Protein AF-A0A1A7XU78-F1 (afdb_monomer)

Structure (mmCIF, N/CA/C/O backbone):
data_AF-A0A1A7XU78-F1
#
_entry.id   AF-A0A1A7XU78-F1
#
loop_
_atom_site.group_PDB
_atom_site.id
_atom_site.type_symbol
_atom_site.label_atom_id
_atom_site.label_alt_id
_atom_site.label_comp_id
_atom_site.label_asym_id
_atom_site.label_entity_id
_atom_site.label_seq_id
_atom_site.pdbx_PDB_ins_code
_atom_site.Cartn_x
_atom_site.Cartn_y
_atom_site.Cartn_z
_atom_site.occupancy
_atom_site.B_iso_or_equiv
_atom_site.auth_seq_id
_atom_site.aut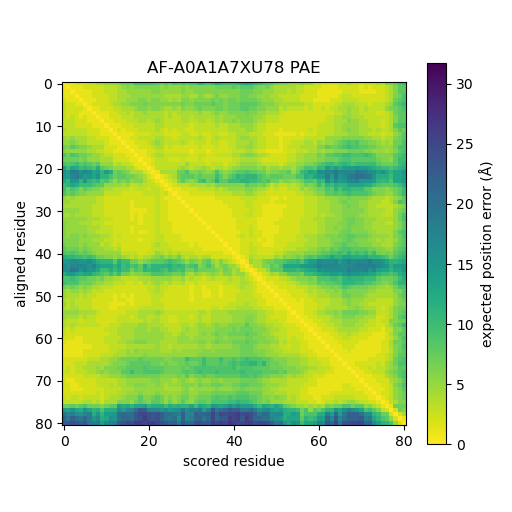h_comp_id
_atom_site.auth_asym_id
_atom_site.auth_atom_id
_atom_site.pdbx_PDB_model_num
ATOM 1 N N . TRP A 1 1 ? -6.663 -11.719 21.650 1.00 92.88 1 TRP A N 1
ATOM 2 C CA . TRP A 1 1 ? -6.386 -10.427 22.300 1.00 92.88 1 TRP A CA 1
ATOM 3 C C . TRP A 1 1 ? -7.198 -9.287 21.677 1.00 92.88 1 TRP A C 1
ATOM 5 O O . TRP A 1 1 ? -7.739 -8.493 22.429 1.00 92.88 1 TRP A O 1
ATOM 15 N N . ILE A 1 2 ? -7.368 -9.213 20.346 1.00 95.94 2 ILE A N 1
ATOM 16 C CA . ILE A 1 2 ? -8.216 -8.186 19.699 1.00 95.94 2 ILE A CA 1
ATOM 17 C C . ILE A 1 2 ? -9.706 -8.393 20.021 1.00 95.94 2 ILE A C 1
ATOM 19 O O . ILE A 1 2 ? -10.234 -9.487 19.824 1.00 95.94 2 ILE A O 1
ATOM 23 N N . ILE A 1 3 ? -10.369 -7.328 20.478 1.00 97.75 3 ILE A N 1
ATOM 24 C CA . ILE A 1 3 ? -11.813 -7.252 20.743 1.00 97.75 3 ILE A CA 1
ATOM 25 C C . ILE A 1 3 ? -12.538 -6.657 19.525 1.00 97.75 3 ILE A C 1
ATOM 27 O O . ILE A 1 3 ? -13.558 -7.191 19.088 1.00 97.75 3 ILE A O 1
ATOM 31 N N . SER A 1 4 ? -12.019 -5.559 18.962 1.00 97.62 4 SER A N 1
ATOM 32 C CA . SER A 1 4 ? -12.614 -4.874 17.806 1.00 97.62 4 SER A CA 1
ATOM 33 C C . SER A 1 4 ? -11.571 -4.080 16.999 1.00 97.62 4 SER A C 1
ATOM 35 O O . SER A 1 4 ? -10.652 -3.525 17.603 1.00 97.62 4 SER A O 1
ATOM 37 N N . PRO A 1 5 ? -11.714 -3.972 15.662 1.00 96.56 5 PRO A N 1
ATOM 38 C CA . PRO A 1 5 ? -12.700 -4.663 14.827 1.00 96.56 5 PRO A CA 1
ATOM 39 C C . PRO A 1 5 ? -12.330 -6.136 14.591 1.00 96.56 5 PRO A C 1
ATOM 41 O O . PRO A 1 5 ? -11.176 -6.532 14.727 1.00 96.56 5 PRO A O 1
ATOM 44 N N . ARG A 1 6 ? -13.314 -6.962 14.204 1.00 95.25 6 ARG A N 1
ATOM 45 C CA . ARG A 1 6 ? -13.077 -8.381 13.851 1.00 95.25 6 ARG A CA 1
ATOM 46 C C . ARG A 1 6 ? -12.336 -8.563 12.523 1.00 95.25 6 ARG A C 1
ATOM 48 O O . ARG A 1 6 ? -11.812 -9.637 12.254 1.00 95.25 6 ARG A O 1
ATOM 55 N N . GLY A 1 7 ? -12.312 -7.525 11.697 1.00 94.25 7 GLY A N 1
ATOM 56 C CA . GLY A 1 7 ? -11.615 -7.482 10.421 1.00 94.25 7 GLY A CA 1
ATOM 57 C C . GLY A 1 7 ? -11.558 -6.049 9.904 1.00 94.25 7 GLY A C 1
ATOM 58 O O . GLY A 1 7 ? -12.300 -5.184 10.371 1.00 94.25 7 GLY A O 1
ATOM 59 N N . TYR A 1 8 ? -10.667 -5.796 8.953 1.00 93.25 8 TYR A N 1
ATOM 60 C CA . TYR A 1 8 ? -10.540 -4.500 8.298 1.00 93.25 8 TYR A CA 1
ATOM 61 C C . TYR A 1 8 ? -10.029 -4.679 6.869 1.00 93.25 8 TYR A C 1
ATOM 63 O O . TYR A 1 8 ? -9.372 -5.671 6.549 1.00 93.25 8 TYR A O 1
ATOM 71 N N . ASN A 1 9 ? -10.315 -3.704 6.013 1.00 93.88 9 ASN A N 1
ATOM 72 C CA . ASN A 1 9 ? -9.802 -3.690 4.650 1.00 93.88 9 ASN A CA 1
ATOM 73 C C . ASN A 1 9 ? -8.415 -3.046 4.645 1.00 93.88 9 ASN A C 1
ATOM 75 O O . ASN A 1 9 ? -8.298 -1.823 4.631 1.00 93.88 9 ASN A O 1
ATOM 79 N N . ALA A 1 10 ? -7.369 -3.873 4.664 1.00 91.88 10 ALA A N 1
ATOM 80 C CA . ALA A 1 10 ? -5.986 -3.400 4.574 1.00 91.88 10 ALA A CA 1
ATOM 81 C C . ALA A 1 10 ? -5.639 -2.867 3.176 1.00 91.88 10 ALA A C 1
ATOM 83 O O . ALA A 1 10 ? -4.793 -1.986 3.040 1.00 91.88 10 ALA A O 1
ATOM 84 N N . TYR A 1 11 ? -6.320 -3.398 2.152 1.00 94.94 11 TYR A N 1
ATOM 85 C CA . TYR A 1 11 ? -5.974 -3.234 0.741 1.00 94.94 11 TYR A CA 1
ATOM 86 C C . TYR A 1 11 ? -4.523 -3.656 0.444 1.00 94.94 11 TYR A C 1
ATOM 88 O O . TYR A 1 11 ? -3.784 -4.111 1.314 1.00 94.94 11 TYR A O 1
ATOM 96 N N . GLN A 1 12 ? -4.127 -3.580 -0.825 1.00 94.50 12 GLN A N 1
ATOM 97 C CA . GLN A 1 12 ? -2.743 -3.804 -1.232 1.00 94.50 12 GLN A CA 1
ATOM 98 C C . GLN A 1 12 ? -2.448 -3.078 -2.542 1.00 94.50 12 GLN A C 1
ATOM 100 O O . GLN A 1 12 ? -3.318 -2.963 -3.409 1.00 94.50 12 GLN A O 1
ATOM 105 N N . CYS A 1 13 ? -1.201 -2.650 -2.710 1.00 94.25 13 CYS A N 1
ATOM 106 C CA . CYS A 1 13 ? -0.692 -2.180 -3.991 1.00 94.25 13 CYS A CA 1
ATOM 107 C C . CYS A 1 13 ? -0.173 -3.377 -4.791 1.00 94.25 13 CYS A C 1
ATOM 109 O O . CYS A 1 13 ? 0.629 -4.168 -4.297 1.00 94.25 13 CYS A O 1
ATOM 111 N N . LYS A 1 14 ? -0.651 -3.529 -6.027 1.00 94.44 14 LYS A N 1
ATOM 112 C CA . LYS A 1 14 ? -0.211 -4.584 -6.943 1.00 94.44 14 LYS A CA 1
ATOM 113 C C . LYS A 1 14 ? -0.219 -4.050 -8.367 1.00 94.44 14 LYS A C 1
ATOM 115 O O . LYS A 1 14 ? -1.178 -3.409 -8.782 1.00 94.44 14 LYS A O 1
ATOM 120 N N . GLY A 1 15 ? 0.831 -4.361 -9.116 1.00 92.38 15 GLY A N 1
ATOM 121 C CA . GLY A 1 15 ? 0.977 -3.954 -10.507 1.00 92.38 15 GLY A CA 1
ATOM 122 C C . GLY A 1 15 ? 2.428 -3.659 -10.857 1.00 92.38 15 GLY A C 1
ATOM 123 O O . GLY A 1 15 ? 3.301 -3.630 -9.990 1.00 92.38 15 GLY A O 1
ATOM 124 N N . SER A 1 16 ? 2.673 -3.460 -12.144 1.00 91.69 16 SER A N 1
ATOM 125 C CA . SER A 1 16 ? 3.970 -3.065 -12.688 1.00 91.69 16 SER A CA 1
ATOM 126 C C . SER A 1 16 ? 4.093 -1.542 -12.787 1.00 91.69 16 SER A C 1
ATOM 128 O O . SER A 1 16 ? 3.115 -0.860 -13.087 1.00 91.69 16 SER A O 1
ATOM 130 N N . CYS A 1 17 ? 5.313 -1.024 -12.622 1.00 93.44 17 CYS A N 1
ATOM 131 C CA . CYS A 1 17 ? 5.665 0.383 -12.848 1.00 93.44 17 CYS A CA 1
ATOM 132 C C . CYS A 1 17 ? 6.576 0.514 -14.088 1.00 93.44 17 CYS A C 1
ATOM 134 O O . CYS A 1 17 ? 7.792 0.672 -13.939 1.00 93.44 17 CYS A O 1
ATOM 136 N N . PRO A 1 18 ? 6.033 0.372 -15.315 1.00 89.50 18 PRO A N 1
ATOM 137 C CA . PRO A 1 18 ? 6.830 0.394 -16.536 1.00 89.50 18 PRO A CA 1
ATOM 138 C C . PRO A 1 18 ? 7.243 1.817 -16.929 1.00 89.50 18 PRO A C 1
ATOM 140 O O . PRO A 1 18 ? 6.573 2.795 -16.599 1.00 89.50 18 PRO A O 1
ATOM 143 N N . PHE A 1 19 ? 8.327 1.919 -17.695 1.00 92.31 19 PHE A N 1
ATOM 144 C CA . PHE A 1 19 ? 8.662 3.137 -18.426 1.00 92.31 19 PHE A CA 1
ATOM 145 C C . PHE A 1 19 ? 7.874 3.196 -19.754 1.00 92.31 19 PHE A C 1
ATOM 147 O O . PHE A 1 19 ? 7.769 2.161 -20.416 1.00 92.31 19 PHE A O 1
ATOM 154 N N . PRO A 1 20 ? 7.378 4.372 -20.190 1.00 91.31 20 PRO A N 1
ATOM 155 C CA . PRO A 1 20 ? 7.337 5.640 -19.462 1.00 91.31 20 PRO A CA 1
ATOM 156 C C . PRO A 1 20 ? 6.265 5.633 -18.365 1.00 91.31 20 PRO A C 1
ATOM 158 O O . PRO A 1 20 ? 5.132 5.206 -18.583 1.00 91.31 20 PRO A O 1
ATOM 161 N N . MET A 1 21 ? 6.614 6.136 -17.179 1.00 85.56 21 MET A N 1
ATOM 162 C CA . MET A 1 21 ? 5.660 6.206 -16.073 1.00 85.56 21 MET A CA 1
ATOM 163 C C . MET A 1 21 ? 4.681 7.360 -16.283 1.00 85.56 21 MET A C 1
ATOM 165 O O . MET A 1 21 ? 5.077 8.519 -16.393 1.00 85.56 21 MET A O 1
ATOM 169 N N . GLY A 1 22 ? 3.389 7.037 -16.322 1.00 80.38 22 GLY A N 1
ATOM 170 C CA . GLY A 1 22 ? 2.326 8.033 -16.422 1.00 80.38 22 GLY A CA 1
ATOM 171 C C . GLY A 1 22 ? 2.187 8.877 -15.151 1.00 80.38 22 GLY A C 1
ATOM 172 O O . GLY A 1 22 ? 2.463 8.413 -14.044 1.00 80.38 22 GLY A O 1
ATOM 173 N N . VAL A 1 23 ? 1.671 10.102 -15.301 1.00 75.31 23 VAL A N 1
ATOM 174 C CA . VAL A 1 23 ? 1.455 11.070 -14.201 1.00 75.31 23 VAL A CA 1
ATOM 175 C C . VAL A 1 23 ? 0.600 10.485 -13.062 1.00 75.31 23 VAL A C 1
ATOM 177 O O . VAL A 1 23 ? 0.800 10.817 -11.895 1.00 75.31 23 VAL A O 1
ATOM 180 N N . GLY A 1 24 ? -0.307 9.553 -13.375 1.00 80.56 24 GLY A N 1
ATOM 181 C CA . GLY A 1 24 ? -1.152 8.873 -12.387 1.00 80.56 24 GLY A CA 1
ATOM 182 C C . GLY A 1 24 ? -0.406 7.964 -11.399 1.00 80.56 24 GLY A C 1
ATOM 183 O O . GLY A 1 24 ? -0.939 7.697 -10.328 1.00 80.56 24 GLY A O 1
ATOM 184 N N . LEU A 1 25 ? 0.822 7.524 -11.710 1.00 84.56 25 LEU A N 1
ATOM 185 C CA . LEU A 1 25 ? 1.623 6.655 -10.833 1.00 84.56 25 LEU A CA 1
ATOM 186 C C . LEU A 1 25 ? 2.365 7.417 -9.725 1.00 84.56 25 LEU A C 1
ATOM 188 O O . LEU A 1 25 ? 2.959 6.777 -8.863 1.00 84.56 25 LEU A O 1
ATOM 192 N N . ARG A 1 26 ? 2.348 8.762 -9.746 1.00 89.38 26 ARG A N 1
ATOM 193 C CA . ARG A 1 26 ? 2.991 9.628 -8.733 1.00 89.38 26 ARG A CA 1
ATOM 194 C C . ARG A 1 26 ? 4.433 9.221 -8.411 1.00 89.38 26 ARG A C 1
ATOM 196 O O . ARG A 1 26 ? 4.854 9.192 -7.257 1.00 89.38 26 ARG A O 1
ATOM 203 N N . ALA A 1 27 ? 5.190 8.883 -9.447 1.00 92.31 27 ALA A N 1
ATOM 204 C CA . ALA A 1 27 ? 6.549 8.406 -9.281 1.00 92.31 27 ALA A CA 1
ATOM 205 C C . ALA A 1 27 ? 7.473 9.494 -8.714 1.00 92.31 27 ALA A C 1
ATOM 207 O O . ALA A 1 27 ? 7.423 10.654 -9.123 1.00 92.31 27 ALA A O 1
ATOM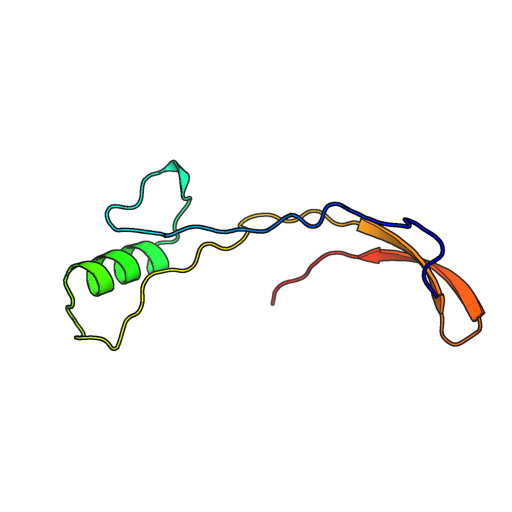 208 N N . THR A 1 28 ? 8.361 9.100 -7.802 1.00 93.75 28 THR A N 1
ATOM 209 C CA . THR A 1 28 ? 9.460 9.962 -7.356 1.00 93.75 28 THR A CA 1
ATOM 210 C C . THR A 1 28 ? 10.512 10.101 -8.454 1.00 93.75 28 THR A C 1
ATOM 212 O O . THR A 1 28 ? 10.631 9.240 -9.328 1.00 93.75 28 THR A O 1
ATOM 215 N N . ASN A 1 29 ? 11.358 11.131 -8.370 1.00 94.88 29 ASN A N 1
ATOM 216 C CA . ASN A 1 29 ? 12.484 11.296 -9.298 1.00 94.88 29 ASN A CA 1
ATOM 217 C C . ASN A 1 29 ? 13.369 10.039 -9.366 1.00 94.88 29 ASN A C 1
ATOM 219 O O . ASN A 1 29 ? 13.744 9.604 -10.453 1.00 94.88 29 ASN A O 1
ATOM 223 N N . HIS A 1 30 ? 13.644 9.412 -8.215 1.00 95.06 30 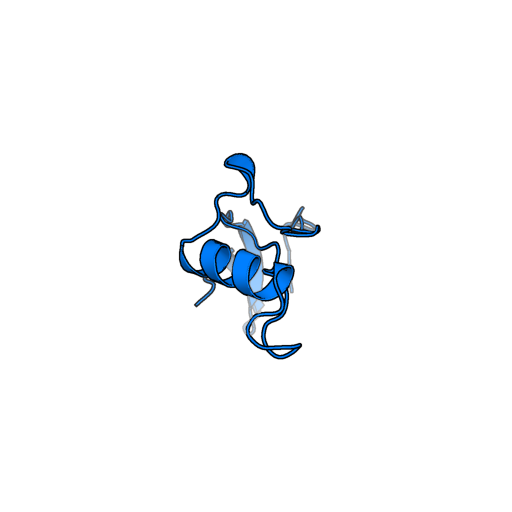HIS A N 1
ATOM 224 C CA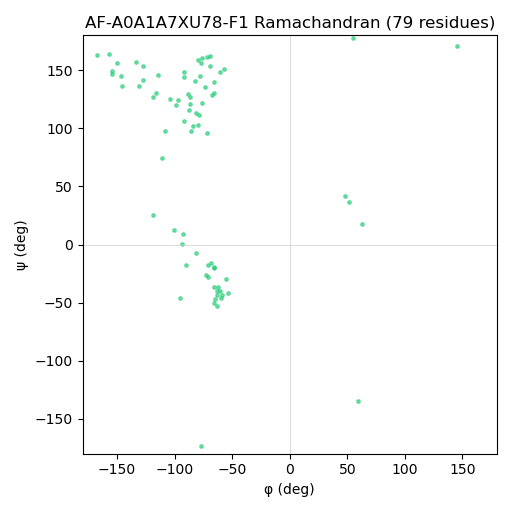 . HIS A 1 30 ? 14.423 8.175 -8.152 1.00 95.06 30 HIS A CA 1
ATOM 225 C C . HIS A 1 30 ? 13.729 7.017 -8.883 1.00 95.06 30 HIS A C 1
ATOM 227 O O . HIS A 1 30 ? 14.373 6.302 -9.647 1.00 95.06 30 HIS A O 1
ATOM 233 N N . ALA A 1 31 ? 12.412 6.848 -8.710 1.00 95.31 31 ALA A N 1
ATOM 234 C CA . ALA A 1 31 ? 11.658 5.843 -9.456 1.00 95.31 31 ALA A CA 1
ATOM 235 C C . ALA A 1 31 ? 11.689 6.121 -10.969 1.00 95.31 31 ALA A C 1
ATOM 237 O O . ALA A 1 31 ? 11.798 5.180 -11.754 1.00 95.31 31 ALA A O 1
ATOM 238 N N . THR A 1 32 ? 11.655 7.393 -11.385 1.00 94.38 32 THR A N 1
ATOM 239 C CA . THR A 1 32 ? 11.740 7.794 -12.800 1.00 94.38 32 THR A CA 1
ATOM 240 C C . THR A 1 32 ? 13.064 7.395 -13.419 1.00 94.38 32 THR A C 1
ATOM 242 O O . THR A 1 32 ? 13.068 6.656 -14.405 1.00 94.38 32 THR A O 1
ATOM 245 N N . VAL A 1 33 ? 14.178 7.774 -12.794 1.00 94.19 33 VAL A N 1
ATOM 246 C CA . VAL A 1 33 ? 15.516 7.375 -13.249 1.00 94.19 33 VAL A CA 1
ATOM 247 C C . VAL A 1 33 ? 15.656 5.851 -13.258 1.00 94.19 33 VAL A C 1
ATOM 249 O O . VAL A 1 33 ? 16.072 5.279 -14.264 1.00 94.19 33 VAL A O 1
ATOM 252 N N . ARG A 1 34 ? 15.218 5.170 -12.190 1.00 94.62 34 ARG A N 1
ATOM 253 C CA . ARG A 1 34 ? 15.267 3.704 -12.098 1.00 94.62 34 ARG A CA 1
ATOM 254 C C . ARG A 1 34 ? 14.458 3.019 -13.202 1.00 94.62 34 ARG A C 1
ATOM 256 O O . ARG A 1 34 ? 14.926 2.033 -13.763 1.00 94.62 34 ARG A O 1
ATOM 263 N N . SER A 1 35 ? 13.278 3.543 -13.546 1.00 94.50 35 SER A N 1
ATOM 264 C CA . SER A 1 35 ? 12.439 2.998 -14.623 1.00 94.50 35 SER A CA 1
ATOM 265 C C . SER A 1 35 ? 13.123 3.086 -15.991 1.00 94.50 35 SER A C 1
ATOM 267 O O . SER A 1 35 ? 13.074 2.121 -16.751 1.00 94.50 35 SER A O 1
ATOM 269 N N . ILE A 1 36 ? 13.818 4.197 -16.269 1.00 94.38 36 ILE A N 1
ATOM 270 C CA . ILE A 1 36 ? 14.590 4.403 -17.502 1.00 94.38 36 ILE A CA 1
ATOM 271 C C . ILE A 1 36 ? 15.764 3.424 -17.549 1.00 94.38 36 ILE A C 1
ATOM 273 O O . ILE A 1 36 ? 15.936 2.717 -18.539 1.00 94.38 36 ILE A O 1
ATOM 277 N N . MET A 1 37 ? 16.546 3.351 -16.467 1.00 94.62 37 MET A N 1
ATOM 278 C CA . MET A 1 37 ? 17.709 2.462 -16.379 1.00 94.62 37 MET A CA 1
ATOM 279 C C . MET A 1 37 ? 17.327 0.993 -16.570 1.00 94.62 37 MET A C 1
ATOM 281 O O . MET A 1 37 ? 18.003 0.289 -17.318 1.00 94.62 37 MET A O 1
ATOM 285 N N . HIS A 1 38 ? 16.234 0.553 -15.938 1.00 93.56 38 HIS A N 1
ATOM 286 C CA . HIS A 1 38 ? 15.703 -0.799 -16.097 1.00 93.56 38 HIS A CA 1
ATOM 287 C C . HIS A 1 38 ? 15.207 -1.052 -17.530 1.00 93.56 38 HIS A C 1
ATOM 289 O O . HIS A 1 38 ? 15.551 -2.067 -18.129 1.00 93.56 38 HIS A O 1
ATOM 295 N N . ALA A 1 39 ? 14.431 -0.130 -18.114 1.00 93.62 39 ALA A N 1
ATOM 296 C CA . ALA A 1 39 ? 13.865 -0.306 -19.454 1.00 93.62 39 ALA A CA 1
ATOM 297 C C . ALA A 1 39 ? 14.927 -0.341 -20.563 1.00 93.62 39 ALA A C 1
ATOM 299 O O . ALA A 1 39 ? 14.794 -1.102 -21.518 1.00 93.62 39 ALA A O 1
ATOM 300 N N . LEU A 1 40 ? 15.989 0.456 -20.424 1.00 93.69 40 LEU A N 1
ATOM 301 C CA . LEU A 1 40 ? 17.091 0.537 -21.385 1.00 93.69 40 LEU A CA 1
ATOM 302 C C . LEU A 1 40 ? 18.267 -0.395 -21.044 1.00 93.69 40 LEU A C 1
ATOM 304 O O . LEU A 1 40 ? 19.260 -0.399 -21.766 1.00 93.69 40 LEU A O 1
ATOM 308 N N . ARG A 1 41 ? 18.175 -1.170 -19.951 1.00 91.06 41 ARG A N 1
ATOM 309 C CA . ARG A 1 41 ? 19.224 -2.087 -19.462 1.00 91.06 41 ARG A CA 1
ATOM 310 C C . ARG A 1 41 ? 20.607 -1.431 -19.324 1.00 91.06 41 ARG A C 1
ATOM 312 O O . ARG A 1 41 ? 21.632 -2.067 -19.558 1.00 91.06 41 ARG A O 1
ATOM 319 N N . LEU A 1 42 ? 20.651 -0.160 -18.912 1.00 89.94 42 LEU A N 1
ATOM 320 C CA . LEU A 1 42 ? 21.893 0.636 -18.857 1.00 89.94 42 LEU A CA 1
ATOM 321 C C . LEU A 1 42 ? 22.914 0.114 -17.832 1.00 89.94 42 LEU A C 1
ATOM 323 O O . LEU A 1 42 ? 24.094 0.439 -17.916 1.00 89.94 42 LEU A O 1
ATOM 327 N N . SER A 1 43 ? 22.468 -0.694 -16.870 1.00 86.12 43 SER A N 1
ATOM 328 C CA . SER A 1 43 ? 23.315 -1.344 -15.859 1.00 86.12 43 SER A CA 1
ATOM 329 C C . SER A 1 43 ? 23.239 -2.873 -15.946 1.00 86.12 43 SER A C 1
ATOM 331 O O . SER A 1 43 ? 23.419 -3.565 -14.943 1.00 86.12 43 SER A O 1
ATOM 333 N N . GLY A 1 44 ? 22.908 -3.406 -17.129 1.00 84.25 44 GLY A N 1
ATOM 334 C CA . GLY A 1 44 ? 22.539 -4.812 -17.288 1.00 84.25 44 GLY A CA 1
ATOM 335 C C . GLY A 1 44 ? 21.323 -5.157 -16.424 1.00 84.25 44 GLY A C 1
ATOM 336 O O . GLY A 1 44 ? 20.377 -4.373 -16.347 1.00 84.25 44 GLY A O 1
ATOM 337 N N . ASP A 1 45 ? 21.385 -6.291 -15.723 1.00 80.38 45 ASP A N 1
ATOM 338 C CA . ASP A 1 45 ? 20.296 -6.796 -14.870 1.00 80.38 45 ASP A CA 1
ATOM 339 C C . ASP A 1 45 ? 20.406 -6.358 -13.394 1.00 80.38 45 ASP A C 1
ATOM 341 O O . ASP A 1 45 ? 19.655 -6.826 -12.540 1.00 80.38 45 ASP A O 1
ATOM 345 N N . GLN A 1 46 ? 21.327 -5.446 -13.059 1.00 87.25 46 GLN A N 1
ATOM 346 C CA . GLN A 1 46 ? 21.530 -5.010 -11.669 1.00 87.25 46 GLN A CA 1
ATOM 347 C C . GLN A 1 46 ? 20.408 -4.102 -11.147 1.00 87.25 46 GLN A C 1
ATOM 349 O O . GLN A 1 46 ? 20.155 -4.037 -9.943 1.00 87.25 46 GLN A O 1
ATOM 354 N N . VAL A 1 47 ? 19.727 -3.381 -12.042 1.00 90.31 47 VAL A N 1
ATOM 355 C CA . VAL A 1 47 ? 18.688 -2.413 -11.677 1.00 90.31 47 VAL A CA 1
ATOM 356 C C . VAL A 1 47 ? 17.326 -2.968 -12.053 1.00 90.31 47 VAL A C 1
ATOM 358 O O . VAL A 1 47 ? 16.900 -2.848 -13.194 1.00 90.31 47 VAL A O 1
ATOM 361 N N . GLY A 1 48 ? 16.624 -3.549 -11.077 1.00 91.94 48 GLY A N 1
ATOM 362 C CA . GLY A 1 48 ? 15.244 -4.014 -11.254 1.00 91.94 48 GLY A CA 1
ATOM 363 C C . GLY A 1 48 ? 14.226 -2.876 -11.425 1.00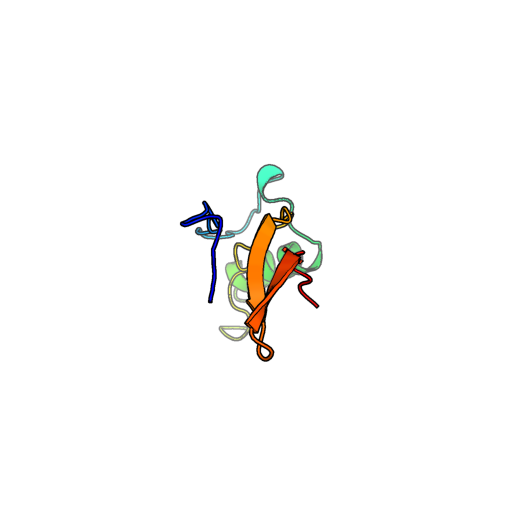 91.94 48 GLY A C 1
ATOM 364 O O . GLY A 1 48 ? 14.493 -1.728 -11.046 1.00 91.94 48 GLY A O 1
ATOM 365 N N . ALA A 1 49 ? 13.041 -3.216 -11.942 1.00 92.44 49 ALA A N 1
ATOM 366 C CA . ALA A 1 49 ? 11.919 -2.292 -12.095 1.00 92.44 49 ALA A CA 1
ATOM 367 C C . ALA A 1 49 ? 11.508 -1.644 -10.754 1.00 92.44 49 ALA A C 1
ATOM 369 O O . ALA A 1 49 ? 11.662 -2.263 -9.697 1.00 92.44 49 ALA A O 1
ATOM 370 N N . PRO A 1 50 ? 10.957 -0.417 -10.766 1.00 94.56 50 PRO A N 1
ATOM 371 C CA . PRO A 1 50 ? 10.341 0.165 -9.577 1.00 94.56 50 PRO A CA 1
ATOM 372 C C . PRO A 1 50 ? 9.163 -0.681 -9.063 1.00 94.56 50 PRO A C 1
ATOM 374 O O . PRO A 1 50 ? 8.440 -1.299 -9.848 1.00 94.56 50 PRO A O 1
ATOM 377 N N . CYS A 1 51 ? 8.946 -0.668 -7.747 1.00 94.38 51 CYS A N 1
ATOM 378 C CA . CYS A 1 51 ? 7.841 -1.376 -7.099 1.00 94.38 51 CYS A CA 1
ATOM 379 C C . CYS A 1 51 ? 6.600 -0.484 -6.956 1.00 94.38 51 CYS A C 1
ATOM 381 O O . CYS A 1 51 ? 6.714 0.703 -6.649 1.00 94.38 51 CYS A O 1
ATOM 383 N N . CYS A 1 52 ? 5.414 -1.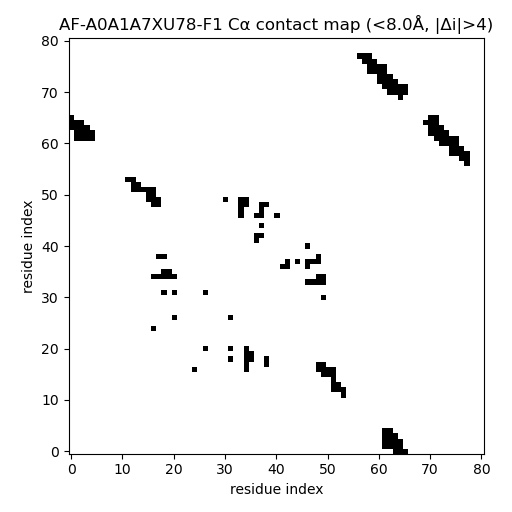080 -7.096 1.00 94.19 52 CYS A N 1
ATOM 384 C CA . CYS A 1 52 ? 4.147 -0.433 -6.766 1.00 94.19 52 CYS A CA 1
ATOM 385 C C . CYS A 1 52 ? 3.938 -0.473 -5.245 1.00 94.19 52 CYS A C 1
ATOM 387 O O . CYS A 1 52 ? 3.744 -1.545 -4.674 1.00 94.19 52 CYS A O 1
ATOM 389 N N . VAL A 1 53 ? 4.001 0.689 -4.596 1.00 94.12 53 VAL A N 1
ATOM 390 C CA . VAL A 1 53 ? 3.917 0.842 -3.135 1.00 94.12 53 VAL A CA 1
ATOM 391 C C . VAL A 1 53 ? 2.840 1.865 -2.764 1.00 94.12 53 VAL A C 1
ATOM 393 O O . VAL A 1 53 ? 2.544 2.741 -3.581 1.00 94.12 53 VAL A O 1
ATOM 396 N N . PRO A 1 54 ? 2.237 1.777 -1.565 1.00 92.75 54 PRO A N 1
ATOM 397 C CA . PRO A 1 54 ? 1.269 2.773 -1.120 1.00 92.75 54 PRO A CA 1
ATOM 398 C C . PRO A 1 54 ? 1.944 4.136 -0.930 1.00 92.75 54 PRO A C 1
ATOM 400 O O . PRO A 1 54 ? 2.964 4.234 -0.253 1.00 92.75 54 PRO A O 1
ATOM 403 N N . ASP A 1 55 ? 1.361 5.193 -1.502 1.00 89.19 55 ASP A N 1
ATOM 404 C CA . ASP A 1 55 ? 1.821 6.579 -1.321 1.00 89.19 55 ASP A CA 1
ATOM 405 C C . ASP A 1 55 ? 1.141 7.275 -0.128 1.00 89.19 55 ASP A C 1
ATOM 407 O O . ASP A 1 55 ? 1.618 8.299 0.363 1.00 89.19 55 ASP A O 1
ATOM 411 N N . ARG A 1 56 ? 0.013 6.726 0.338 1.00 89.06 56 ARG A N 1
ATOM 412 C CA . ARG A 1 56 ? -0.768 7.196 1.485 1.00 89.06 56 ARG A CA 1
ATOM 413 C C . ARG A 1 56 ? -1.406 6.021 2.205 1.00 89.06 56 ARG A C 1
ATOM 415 O O . ARG A 1 56 ? -1.857 5.064 1.580 1.00 89.06 56 ARG A O 1
ATOM 422 N N . LEU A 1 57 ? -1.494 6.135 3.524 1.00 90.88 57 LEU A N 1
ATOM 423 C CA . LEU A 1 57 ? -2.107 5.140 4.396 1.00 90.88 57 LEU A CA 1
ATOM 424 C C . LEU A 1 57 ? -3.044 5.825 5.385 1.00 90.88 57 LEU A C 1
ATOM 426 O O . LEU A 1 57 ? -2.912 7.017 5.669 1.00 90.88 57 LEU A O 1
ATOM 430 N N . GLN A 1 58 ? -4.001 5.059 5.895 1.00 91.12 58 GLN A N 1
ATOM 431 C CA . GLN A 1 58 ? -4.939 5.499 6.919 1.00 91.12 58 GLN A CA 1
ATOM 432 C C . GLN A 1 58 ? -4.690 4.707 8.198 1.00 91.12 58 GLN A C 1
ATOM 434 O O . GLN A 1 58 ? -4.309 3.539 8.157 1.00 91.12 58 GLN A O 1
ATOM 439 N N . SER A 1 59 ? -4.890 5.368 9.334 1.00 92.81 59 SER A N 1
ATOM 440 C CA . SER A 1 59 ? -4.807 4.709 10.637 1.00 92.81 59 SER A CA 1
ATOM 441 C C . SER A 1 59 ? -6.089 3.942 10.946 1.00 92.81 59 SER A C 1
ATOM 443 O O . SER A 1 59 ? -7.155 4.240 10.405 1.00 92.81 59 SER A O 1
ATOM 445 N N . ILE A 1 60 ? -5.979 2.970 11.847 1.00 94.19 60 ILE A N 1
ATOM 446 C CA . ILE A 1 60 ? -7.106 2.190 12.355 1.00 94.19 60 ILE A CA 1
ATOM 447 C C . ILE A 1 60 ? -7.119 2.204 13.882 1.00 94.19 60 ILE A C 1
ATOM 449 O O . ILE A 1 60 ? -6.069 2.124 14.519 1.00 94.19 60 ILE A O 1
ATOM 453 N N . SER A 1 61 ? -8.306 2.283 14.477 1.00 95.31 61 SER A N 1
ATOM 454 C CA . SER A 1 61 ? -8.486 2.132 15.923 1.00 95.31 61 SER A CA 1
ATOM 455 C C . SER A 1 61 ? -8.688 0.664 16.284 1.00 95.31 61 SER A C 1
ATOM 457 O O . SER A 1 61 ? -9.541 -0.009 15.706 1.00 95.31 61 SER A O 1
ATOM 459 N N . LEU A 1 62 ? -7.916 0.183 17.254 1.00 96.12 62 LEU A N 1
ATOM 460 C CA . LEU A 1 62 ? -7.928 -1.192 17.734 1.00 96.12 62 LEU A CA 1
ATOM 461 C C . LEU A 1 62 ? -8.308 -1.215 19.217 1.00 96.12 62 LEU A C 1
ATOM 463 O O . LEU A 1 62 ? -7.676 -0.537 20.026 1.00 96.12 62 LEU A O 1
ATOM 467 N N . LEU A 1 63 ? -9.315 -2.008 19.570 1.00 97.88 63 LEU A N 1
ATOM 468 C CA . LEU A 1 63 ? -9.692 -2.316 20.947 1.00 97.88 63 LEU A CA 1
ATOM 469 C C . LEU A 1 63 ? -9.215 -3.728 21.273 1.00 97.88 63 LEU A C 1
ATOM 471 O O . LEU A 1 63 ? -9.554 -4.667 20.546 1.00 97.88 63 LEU A O 1
ATOM 475 N N . TYR A 1 64 ? -8.435 -3.897 22.336 1.00 97.19 64 TYR A N 1
ATOM 476 C CA . TYR A 1 64 ? -7.802 -5.177 22.636 1.00 97.19 64 TYR A CA 1
ATOM 477 C C . TYR A 1 64 ? -7.428 -5.356 24.109 1.00 97.19 64 TYR A C 1
ATOM 479 O O . TYR A 1 64 ? -7.372 -4.382 24.849 1.00 97.19 64 TYR A O 1
ATOM 487 N N . PHE A 1 65 ? -7.152 -6.599 24.507 1.00 98.25 65 PHE A N 1
ATOM 488 C CA . PHE A 1 65 ? -6.537 -6.941 25.793 1.00 98.25 65 PHE A CA 1
ATOM 489 C C . PHE A 1 65 ? -5.013 -6.892 25.701 1.00 98.25 65 PHE A C 1
ATOM 491 O O . PHE A 1 65 ? -4.444 -7.593 24.856 1.00 98.25 65 PHE A O 1
ATOM 498 N N . ASP A 1 66 ? -4.364 -6.061 26.513 1.00 96.25 66 ASP A N 1
ATOM 499 C CA . ASP A 1 66 ? -2.903 -6.037 26.612 1.00 96.25 66 ASP A CA 1
ATOM 500 C C . ASP A 1 66 ? -2.358 -7.218 27.442 1.00 96.25 66 ASP A C 1
ATOM 502 O O . ASP A 1 66 ? -3.089 -8.145 27.794 1.00 96.25 66 ASP A O 1
ATOM 506 N N . ASN A 1 67 ? -1.050 -7.221 27.711 1.00 97.00 67 ASN A N 1
ATOM 507 C CA . ASN A 1 67 ? -0.393 -8.312 28.441 1.00 97.00 67 ASN A CA 1
ATOM 508 C C . ASN A 1 67 ? -0.810 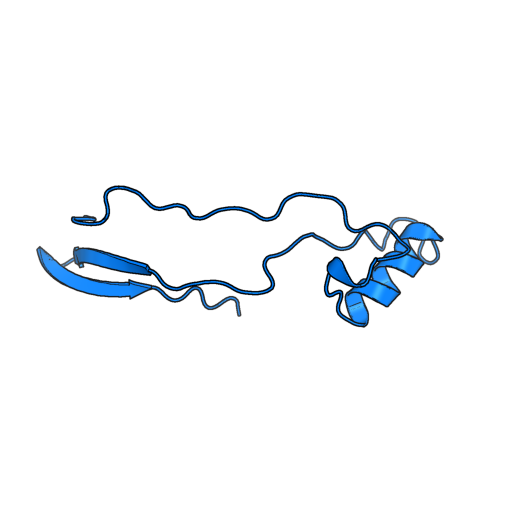-8.400 29.920 1.00 97.00 67 ASN A C 1
ATOM 510 O O . ASN A 1 67 ? -0.555 -9.420 30.551 1.00 97.00 67 ASN A O 1
ATOM 514 N N . GLU A 1 68 ? -1.419 -7.347 30.462 1.00 98.00 68 GLU A N 1
ATOM 515 C CA . GLU A 1 68 ? -1.907 -7.257 31.842 1.00 98.00 68 GLU A CA 1
ATOM 516 C C . GLU A 1 68 ? -3.429 -7.490 31.914 1.00 98.00 68 GLU A C 1
ATOM 518 O O . GLU A 1 68 ? -4.051 -7.231 32.938 1.00 98.00 68 GLU A O 1
ATOM 523 N N . GLU A 1 69 ? -4.032 -7.984 30.824 1.00 96.38 69 GLU A N 1
ATOM 524 C CA . GLU A 1 69 ? -5.477 -8.194 30.661 1.00 96.38 69 GLU A CA 1
ATOM 525 C C . GLU A 1 69 ? -6.319 -6.904 30.732 1.00 96.38 69 GLU A C 1
ATOM 527 O O . GLU A 1 69 ? -7.548 -6.957 30.847 1.00 96.38 69 GLU A O 1
ATOM 532 N N . ASN A 1 70 ? -5.701 -5.729 30.573 1.00 97.69 70 ASN A N 1
ATOM 533 C CA . ASN A 1 70 ? -6.426 -4.464 30.511 1.00 97.69 70 ASN A CA 1
ATOM 534 C C . ASN A 1 70 ? -7.059 -4.257 29.131 1.00 97.69 70 ASN A C 1
ATOM 536 O O . ASN A 1 70 ? -6.470 -4.579 28.096 1.00 97.69 70 ASN A O 1
ATOM 540 N N . VAL A 1 71 ? -8.245 -3.641 29.098 1.00 98.00 71 VAL A N 1
ATOM 541 C CA . VAL A 1 71 ? -8.899 -3.228 27.847 1.00 98.00 71 VAL A CA 1
ATOM 542 C C . VAL A 1 71 ? -8.306 -1.901 27.369 1.00 98.00 71 VAL A C 1
ATOM 544 O O . VAL A 1 71 ? -8.516 -0.858 27.985 1.00 98.00 71 VAL A O 1
ATOM 547 N N . VAL A 1 72 ? -7.605 -1.930 26.235 1.00 97.94 72 VAL A N 1
ATOM 548 C CA . VAL A 1 72 ? -6.902 -0.781 25.650 1.00 97.94 72 VAL A CA 1
ATOM 549 C C . VAL A 1 72 ? -7.509 -0.407 24.301 1.00 97.94 72 VAL A C 1
ATOM 551 O O . VAL A 1 72 ? -7.662 -1.254 23.419 1.00 97.94 72 VAL A O 1
ATOM 554 N N . LEU A 1 73 ? -7.805 0.883 24.115 1.00 97.25 73 LEU A N 1
ATOM 555 C CA . LEU A 1 73 ? -8.101 1.473 22.808 1.00 97.25 73 LEU A CA 1
ATOM 556 C C . LEU A 1 73 ? -6.847 2.173 22.273 1.00 97.25 73 LEU A C 1
ATOM 558 O O . LEU A 1 73 ? -6.351 3.115 22.888 1.00 97.25 73 LEU A O 1
ATOM 562 N N . LYS A 1 74 ? -6.344 1.741 21.113 1.00 95.25 74 LYS A N 1
ATOM 563 C CA . LYS A 1 74 ? -5.136 2.296 20.489 1.00 95.25 74 LYS A CA 1
ATOM 564 C C . LYS A 1 74 ? -5.361 2.633 19.025 1.00 95.25 74 LYS A C 1
ATOM 566 O O . LYS A 1 74 ? -5.888 1.822 18.270 1.00 95.25 74 LYS A O 1
ATOM 571 N N . GLN A 1 75 ? -4.878 3.796 18.603 1.00 94.00 75 GLN A N 1
ATOM 572 C CA . GLN A 1 75 ? -4.813 4.153 17.191 1.00 94.00 75 GLN A CA 1
ATOM 573 C C . GLN A 1 75 ? -3.495 3.644 16.597 1.00 94.00 75 GLN A C 1
ATOM 575 O O . GLN A 1 75 ? -2.407 4.050 17.007 1.00 94.00 75 GLN A O 1
ATOM 580 N N . LEU A 1 76 ? -3.593 2.710 15.656 1.00 88.69 76 LEU A N 1
ATOM 581 C CA . LEU A 1 76 ? -2.464 2.169 14.917 1.00 88.69 76 LEU A CA 1
ATOM 582 C C . LEU A 1 76 ? -2.271 2.982 13.643 1.00 88.69 76 LEU A C 1
ATOM 584 O O . LEU A 1 76 ? -3.037 2.871 12.684 1.00 88.69 76 LEU A O 1
ATOM 588 N N . THR A 1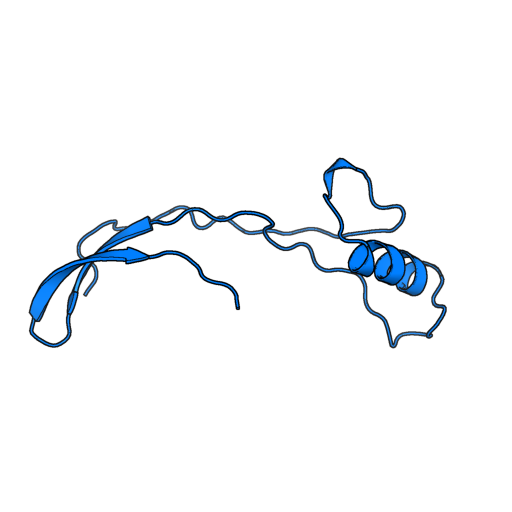 77 ? -1.225 3.799 13.646 1.00 83.81 77 THR A N 1
ATOM 589 C CA . THR A 1 77 ? -0.737 4.494 12.457 1.00 83.81 77 THR A CA 1
ATOM 590 C C . THR A 1 77 ? 0.413 3.681 11.884 1.00 83.81 77 THR A C 1
ATOM 592 O O . THR A 1 77 ? 1.377 3.381 12.588 1.00 83.81 77 THR A O 1
ATOM 595 N N . THR A 1 78 ? 0.323 3.297 10.615 1.00 68.62 78 THR A N 1
ATOM 596 C CA . THR A 1 78 ? 1.432 2.648 9.910 1.00 68.62 78 THR A CA 1
ATOM 597 C C . THR A 1 78 ? 2.519 3.684 9.638 1.00 68.62 78 THR A C 1
ATOM 599 O O . THR A 1 78 ? 2.437 4.433 8.665 1.00 68.62 78 THR A O 1
ATOM 602 N N . TRP A 1 79 ? 3.521 3.744 10.511 1.00 52.53 79 TRP A N 1
ATOM 603 C CA . TRP A 1 79 ? 4.770 4.450 10.250 1.00 52.53 79 TRP A CA 1
ATOM 604 C C . TRP A 1 79 ? 5.676 3.505 9.462 1.0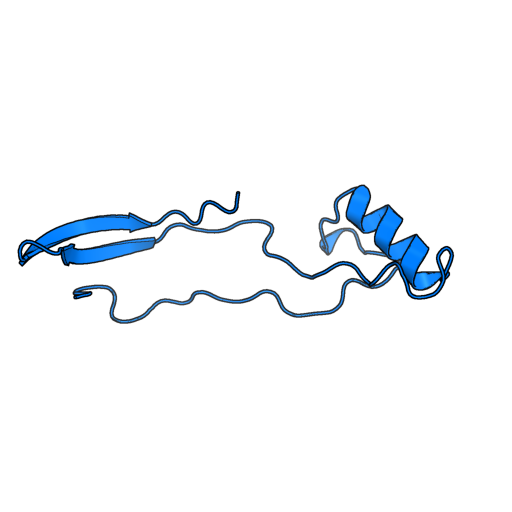0 52.53 79 TRP A C 1
ATOM 606 O O . TRP A 1 79 ? 6.243 2.574 10.029 1.00 52.53 79 TRP A O 1
ATOM 616 N N . TRP A 1 80 ? 5.769 3.705 8.147 1.00 46.75 80 TRP A N 1
ATOM 617 C CA . TRP A 1 80 ? 6.890 3.163 7.383 1.00 46.75 80 TRP A CA 1
ATOM 618 C C . TRP A 1 80 ? 8.062 4.118 7.613 1.00 46.75 80 TRP A C 1
ATOM 620 O O . TRP A 1 80 ? 8.045 5.232 7.090 1.00 46.75 80 TRP A O 1
ATOM 630 N N . HIS A 1 81 ? 9.007 3.725 8.468 1.00 37.41 81 HIS A N 1
ATOM 631 C CA . HIS A 1 81 ? 10.363 4.268 8.400 1.00 37.41 81 HIS A CA 1
ATOM 632 C C . HIS A 1 81 ? 11.102 3.608 7.239 1.00 37.41 81 HIS A C 1
ATOM 634 O O . HIS A 1 81 ? 10.935 2.377 7.072 1.00 37.41 81 HIS A O 1
#

Nearest PDB structures (foldseek):
  7zjf-assembly1_A  TM=9.438E-01  e=4.693E-06  Homo sapiens
  1reu-assembly1_A  TM=8.869E-01  e=4.112E-06  Homo sapiens
  2h62-assembly1_B  TM=8.587E-01  e=6.532E-06  Homo sapiens
  4ui0-assembly1_A  TM=8.712E-01  e=1.649E-05  Homo sapiens
  3b4v-assembly2_E  TM=7.561E-01  e=2.059E-03  Homo sapiens

Foldseek 3Di:
DFPDDPDDCQDFFDDFQAPPGDPVQVDDPVLNVLNVCQVVCVVPPPRDHDDGHDPDDDWDWTWDQDPVRDTDIDIDDDDDD

Organism: NCBI:txid60296

Radius of gyration: 19.39 Å; Cα contacts (8 Å, |Δi|>4): 94; chains: 1; bounding box: 36×22×53 Å

Sequence (81 aa):
WIISPRGYNAYQCKGSCPFPMGVGLRATNHATVRSIMHALRLSGDQVGAPCCVPDRLQSISLLYFDNEENVVLKQLTTWWH

Mean predicted aligned error: 5.26 Å

Secondary structure (DSSP, 8-state):
-EEE-S--------SB-PSSPPGGG---HHHHHHHHHHHTTEEEESSPPPB---S----EEEEEE-TTS-EEEEEE-----

pLDDT: mean 90.54, std 10.3, range [37.41, 98.25]

Solvent-accessible surface area (backbone atoms only — not comparable to full-atom values): 5328 Å² total; per-residue (Å²): 95,79,72,33,67,94,70,79,88,80,78,82,64,80,66,84,49,57,65,84,74,56,83,89,69,70,68,50,72,67,46,50,54,38,15,49,38,33,73,68,39,76,62,54,85,77,46,64,67,41,78,51,65,78,91,74,86,76,66,47,71,39,32,27,43,52,98,85,69,45,84,42,81,43,77,49,66,86,77,85,128

InterPro domains:
  IPR001839 Transforming growth factor-beta, C-terminal [PF00019] (1-77)
  IPR001839 Transforming growth factor-beta, C-terminal [PS51362] (1-81)
  IPR001839 Transforming growth factor-beta, C-terminal [SM00204] (1-76)
  IPR015615 Transforming growth factor-beta-like [PTHR11848] (1-73)
  IPR017948 Transforming growth factor beta, conserved site [PS00250] (2-17)
  IPR029034 Cystine-knot cytokine [G3DSA:2.10.90.10] (1-80)
  IPR029034 Cystine-knot cytokine [SSF57501] (1-77)